Protein AF-A0A644ZN53-F1 (afdb_monomer_lite)

Secondary structure (DSSP, 8-state):
-HHHHTTS-HHHHHHHHHHHHHHHHHHHHHHHHHH---GGGHHHHHHIIIIIIIHHHHHHHHHGGGS-HHHHHHHHHHHHHHHHHHHHHH--S---HHHHHHHHHHHHHHHHHHHHHHHHHHHHTS---

Structure (mmCIF, N/CA/C/O backbone):
data_AF-A0A644ZN53-F1
#
_entry.id   AF-A0A644ZN53-F1
#
loop_
_atom_site.group_PDB
_atom_site.id
_atom_site.type_symbol
_atom_site.label_atom_id
_atom_site.label_alt_id
_atom_site.label_comp_id
_atom_site.label_asym_id
_atom_site.label_entity_id
_atom_site.label_seq_id
_atom_site.pdbx_PDB_ins_code
_atom_site.Cartn_x
_atom_site.Cartn_y
_atom_site.Cartn_z
_atom_site.occupancy
_atom_site.B_iso_or_equiv
_atom_site.auth_seq_id
_atom_site.auth_comp_id
_atom_site.auth_asym_id
_atom_site.auth_atom_id
_atom_site.pdbx_PDB_model_num
ATOM 1 N N . MET A 1 1 ? -9.047 -10.129 8.190 1.00 50.31 1 MET A N 1
ATOM 2 C CA . MET A 1 1 ? -7.610 -10.475 8.249 1.00 50.31 1 MET A CA 1
ATOM 3 C C . MET A 1 1 ? -6.948 -9.928 9.513 1.00 50.31 1 MET A C 1
ATOM 5 O O . MET A 1 1 ? -6.465 -10.727 10.296 1.00 50.31 1 MET A O 1
ATOM 9 N N . ILE A 1 2 ? -7.043 -8.622 9.796 1.00 48.19 2 ILE A N 1
ATOM 10 C CA . ILE A 1 2 ? -6.478 -7.982 11.008 1.00 48.19 2 ILE A CA 1
ATOM 11 C C . ILE A 1 2 ? -6.919 -8.656 12.329 1.00 48.19 2 ILE A C 1
ATOM 13 O O . ILE A 1 2 ? -6.100 -8.850 13.218 1.00 48.19 2 ILE A O 1
ATOM 17 N N . LEU A 1 3 ? -8.180 -9.096 12.440 1.00 50.94 3 LEU A N 1
ATOM 18 C C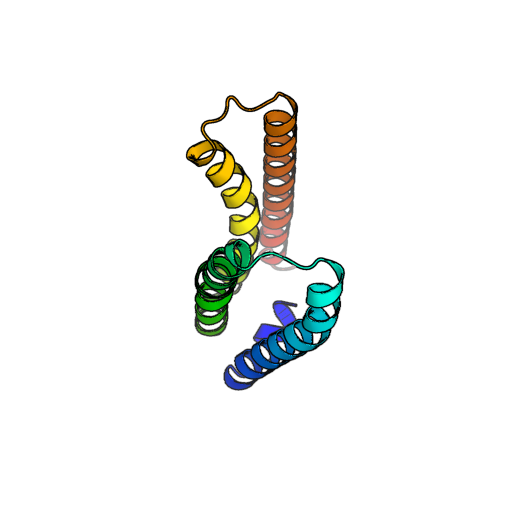A . LEU A 1 3 ? -8.681 -9.806 13.632 1.00 50.94 3 LEU A CA 1
ATOM 19 C C . LEU A 1 3 ? -8.064 -11.206 13.831 1.00 50.94 3 LEU A C 1
ATOM 21 O O . LEU A 1 3 ? -7.907 -11.638 14.965 1.00 50.94 3 LEU A O 1
ATOM 25 N N . LEU A 1 4 ? -7.677 -11.901 12.752 1.00 51.75 4 LEU A N 1
ATOM 26 C CA . LEU A 1 4 ? -6.975 -13.193 12.827 1.00 51.75 4 LEU A CA 1
ATOM 27 C C . LEU A 1 4 ? -5.493 -13.001 13.181 1.00 51.75 4 LEU A C 1
ATOM 29 O O . LEU A 1 4 ? -4.913 -13.835 13.867 1.00 51.75 4 LEU A O 1
ATOM 33 N N . PHE A 1 5 ? -4.898 -11.880 12.761 1.00 51.91 5 PHE A N 1
ATOM 34 C CA . PHE A 1 5 ? -3.517 -11.520 13.085 1.00 51.91 5 PHE A CA 1
ATOM 35 C C . PHE A 1 5 ? -3.312 -11.131 14.550 1.00 51.91 5 PHE A C 1
ATOM 37 O O . PHE A 1 5 ? -2.260 -11.427 15.102 1.00 51.91 5 PHE A O 1
ATOM 44 N N . GLN A 1 6 ? -4.322 -10.560 15.210 1.00 53.91 6 GLN A N 1
ATOM 45 C CA . GLN A 1 6 ? -4.261 -10.270 16.649 1.00 53.91 6 GLN A CA 1
ATOM 46 C C . GLN A 1 6 ? -4.417 -11.519 17.536 1.00 53.91 6 GLN A C 1
ATOM 48 O O . GLN A 1 6 ? -4.037 -11.487 18.702 1.00 53.91 6 GLN A O 1
ATOM 53 N N . GLN A 1 7 ? -4.950 -12.627 17.004 1.00 55.72 7 GLN A N 1
ATOM 54 C CA . GLN A 1 7 ? -5.084 -13.889 17.749 1.00 55.72 7 GLN A CA 1
ATOM 55 C C . GLN A 1 7 ? -3.866 -14.815 17.630 1.00 55.72 7 GLN A C 1
ATOM 57 O O . GLN A 1 7 ? -3.801 -15.835 18.317 1.00 55.72 7 GLN A O 1
ATOM 62 N N . GLN A 1 8 ? -2.886 -14.477 16.791 1.00 56.12 8 GLN A N 1
ATOM 63 C CA . GLN A 1 8 ? -1.669 -15.265 16.640 1.00 56.12 8 GLN A CA 1
ATOM 64 C C . GLN A 1 8 ? -0.502 -14.648 17.411 1.00 56.12 8 GLN A C 1
ATOM 66 O O . GLN A 1 8 ? -0.194 -13.468 17.270 1.00 56.12 8 GLN A O 1
ATOM 71 N N . LYS A 1 9 ? 0.179 -15.466 18.225 1.00 53.03 9 LYS A N 1
ATOM 72 C CA . LYS A 1 9 ? 1.409 -15.075 18.931 1.00 53.03 9 LYS A CA 1
ATOM 73 C C . LYS A 1 9 ? 2.457 -14.612 17.909 1.00 53.03 9 LYS A C 1
ATOM 75 O O . LYS A 1 9 ? 2.668 -15.306 16.918 1.00 53.03 9 LYS A O 1
ATOM 80 N N . GLY A 1 10 ? 3.122 -13.482 18.168 1.00 55.66 10 GLY A N 1
ATOM 81 C CA . GLY A 1 10 ? 3.934 -12.720 17.201 1.00 55.66 10 GLY A CA 1
ATOM 82 C C . GLY A 1 10 ? 4.895 -13.506 16.290 1.00 55.66 10 GLY A C 1
ATOM 83 O O . GLY A 1 10 ? 5.046 -13.126 15.133 1.00 55.66 10 GLY A O 1
ATOM 84 N N . ASN A 1 11 ? 5.475 -14.631 16.734 1.00 55.34 11 ASN A N 1
ATOM 85 C CA . ASN A 1 11 ? 6.308 -15.493 15.874 1.00 55.34 11 ASN A CA 1
ATOM 86 C C . ASN A 1 11 ? 5.539 -16.110 14.689 1.00 55.34 11 ASN A C 1
ATOM 88 O O . ASN A 1 11 ? 6.064 -16.178 13.583 1.00 55.34 11 ASN A O 1
ATOM 92 N N . SER A 1 12 ? 4.280 -16.503 14.894 1.00 63.31 12 SER A N 1
ATOM 93 C CA . SER A 1 12 ? 3.440 -17.142 13.870 1.00 63.31 12 SER A CA 1
ATOM 94 C C . SER A 1 12 ? 3.038 -16.163 12.756 1.00 63.31 12 SER A C 1
ATOM 96 O O . SER A 1 12 ? 2.814 -16.554 11.613 1.00 63.31 12 SER A O 1
ATOM 98 N N . LEU A 1 13 ? 2.997 -14.860 13.059 1.00 65.69 13 LEU A N 1
ATOM 99 C CA . LEU A 1 13 ? 2.607 -13.829 12.097 1.00 65.69 13 LEU A CA 1
ATOM 100 C C . LEU A 1 13 ? 3.686 -13.586 11.028 1.00 65.69 13 LEU A C 1
ATOM 102 O O . LEU A 1 13 ? 3.374 -13.425 9.843 1.00 65.69 13 LEU A O 1
ATOM 106 N N . VAL A 1 14 ? 4.957 -13.602 11.440 1.00 68.62 14 VAL A N 1
ATOM 107 C CA . VAL A 1 14 ? 6.107 -13.499 10.530 1.00 68.62 14 VAL A CA 1
ATOM 108 C C . VAL A 1 14 ? 6.177 -14.736 9.634 1.00 68.62 14 VAL A C 1
ATOM 110 O O . VAL A 1 14 ? 6.320 -14.598 8.421 1.00 68.62 14 VAL A O 1
ATOM 113 N N . GLU A 1 15 ? 6.004 -15.933 10.203 1.00 72.81 15 GLU A N 1
ATOM 114 C CA . GLU A 1 15 ? 6.057 -17.199 9.461 1.00 72.81 15 GLU A CA 1
ATOM 115 C C . GLU A 1 15 ? 4.962 -17.305 8.390 1.00 72.81 15 GLU A C 1
ATOM 117 O O . GLU A 1 15 ? 5.256 -17.659 7.248 1.00 72.81 15 GLU A O 1
ATOM 122 N N . ILE A 1 16 ? 3.716 -16.930 8.707 1.00 74.06 16 ILE A N 1
ATOM 123 C CA . ILE A 1 16 ? 2.610 -16.936 7.733 1.00 74.06 16 ILE A CA 1
ATOM 124 C C . ILE A 1 16 ? 2.854 -15.939 6.602 1.00 74.06 16 ILE A C 1
ATOM 126 O O . ILE A 1 16 ? 2.613 -16.251 5.435 1.00 74.06 16 ILE A O 1
ATOM 130 N N . THR A 1 17 ? 3.342 -14.746 6.935 1.00 74.12 17 THR A N 1
ATOM 131 C CA . THR A 1 17 ? 3.664 -13.722 5.937 1.00 74.12 17 THR A CA 1
ATOM 132 C C . THR A 1 17 ? 4.779 -14.195 5.005 1.00 74.12 17 THR A C 1
ATOM 134 O O . THR A 1 17 ? 4.690 -14.040 3.786 1.00 74.12 17 THR A O 1
ATOM 137 N N . LEU A 1 18 ? 5.821 -14.811 5.568 1.00 79.12 18 LEU A N 1
ATOM 138 C CA . LEU A 1 18 ? 6.955 -15.337 4.816 1.00 79.12 18 LEU A CA 1
ATOM 139 C C . LEU A 1 18 ? 6.517 -16.486 3.897 1.00 79.12 18 LEU A C 1
ATOM 141 O O . LEU A 1 18 ? 6.844 -16.469 2.711 1.00 79.12 18 LEU A O 1
ATOM 145 N N . LEU A 1 19 ? 5.700 -17.419 4.397 1.00 80.75 19 LEU A N 1
ATOM 146 C CA . LEU A 1 19 ? 5.094 -18.482 3.589 1.00 80.75 19 LEU A CA 1
ATOM 147 C C . LEU A 1 19 ? 4.233 -17.924 2.449 1.00 80.75 19 LEU A C 1
ATOM 149 O O . LEU A 1 19 ? 4.347 -18.391 1.317 1.00 80.75 19 LEU A O 1
ATOM 153 N N . GLY A 1 20 ? 3.418 -16.901 2.718 1.00 79.75 20 GLY A N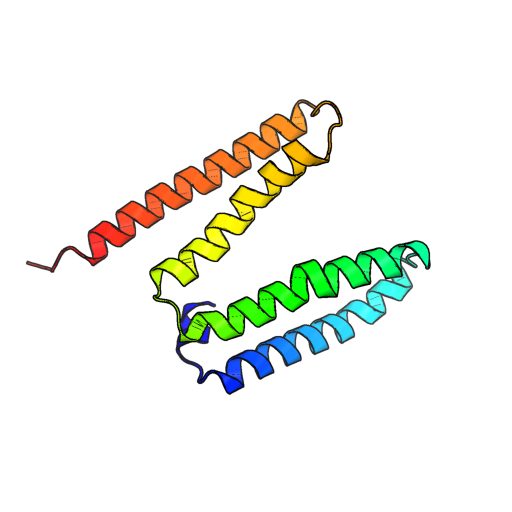 1
ATOM 154 C CA . GLY A 1 20 ? 2.612 -16.229 1.697 1.00 79.75 20 GLY A CA 1
ATOM 155 C C . GLY A 1 20 ? 3.466 -15.622 0.580 1.00 79.75 20 GLY A C 1
ATOM 156 O O . GLY A 1 20 ? 3.168 -15.819 -0.601 1.00 79.75 20 GLY A O 1
ATOM 157 N N . ASN A 1 21 ? 4.568 -14.955 0.933 1.00 82.75 21 ASN A N 1
ATOM 158 C CA . ASN A 1 21 ? 5.511 -14.402 -0.042 1.00 82.75 21 ASN A CA 1
ATOM 159 C C . ASN A 1 21 ? 6.236 -15.493 -0.844 1.00 82.75 21 ASN A C 1
ATOM 161 O O . ASN A 1 21 ? 6.399 -15.346 -2.053 1.00 82.75 21 ASN A O 1
ATOM 165 N N . VAL A 1 22 ? 6.612 -16.612 -0.215 1.00 84.69 22 VAL A N 1
ATOM 166 C CA . VAL A 1 22 ? 7.224 -17.758 -0.911 1.00 84.69 22 VAL A CA 1
ATOM 167 C C . VAL A 1 22 ? 6.250 -18.381 -1.911 1.00 84.69 22 VAL A C 1
ATOM 169 O O . VAL A 1 22 ? 6.619 -18.609 -3.061 1.00 84.69 22 VAL A O 1
ATOM 172 N N . ILE A 1 23 ? 4.994 -18.604 -1.516 1.00 85.75 23 ILE A N 1
ATOM 173 C CA . ILE A 1 23 ? 3.956 -19.118 -2.421 1.00 85.75 23 ILE A CA 1
ATOM 174 C C . ILE A 1 23 ? 3.737 -18.139 -3.579 1.00 85.75 23 ILE A C 1
ATOM 176 O O . ILE A 1 23 ? 3.686 -18.557 -4.734 1.00 85.75 23 ILE A O 1
ATOM 180 N N . THR A 1 24 ? 3.672 -16.838 -3.287 1.00 85.06 24 THR A N 1
ATOM 181 C CA . THR A 1 24 ? 3.515 -15.792 -4.306 1.00 85.06 24 THR A CA 1
ATOM 182 C C . THR A 1 24 ? 4.682 -15.795 -5.294 1.00 85.06 24 THR A C 1
ATOM 184 O O . THR A 1 24 ? 4.457 -15.703 -6.498 1.00 85.06 24 THR A O 1
ATOM 187 N N . ALA A 1 25 ? 5.918 -15.977 -4.818 1.00 84.19 25 ALA A N 1
ATOM 188 C CA . ALA A 1 25 ? 7.089 -16.112 -5.679 1.00 84.19 25 ALA A CA 1
ATOM 189 C C . ALA A 1 25 ? 6.998 -17.361 -6.571 1.00 84.19 25 ALA A C 1
ATOM 191 O O . ALA A 1 25 ? 7.168 -17.253 -7.783 1.00 84.19 25 ALA A O 1
ATOM 192 N N . ILE A 1 26 ? 6.660 -18.525 -6.005 1.00 88.06 26 ILE A N 1
ATOM 193 C CA . ILE A 1 26 ? 6.520 -19.783 -6.760 1.00 88.06 26 ILE A CA 1
ATOM 194 C C . ILE A 1 26 ? 5.450 -19.656 -7.849 1.00 88.06 26 ILE A C 1
ATOM 196 O O . ILE A 1 26 ? 5.680 -20.054 -8.989 1.00 88.06 26 ILE A O 1
ATOM 200 N N . VAL A 1 27 ? 4.297 -19.077 -7.511 1.00 87.94 27 VAL A N 1
ATOM 201 C CA . VAL A 1 27 ? 3.192 -18.872 -8.454 1.00 87.94 27 VAL A CA 1
ATOM 202 C C . VAL A 1 27 ? 3.526 -17.790 -9.484 1.00 87.94 27 VAL A C 1
ATOM 204 O O . VAL A 1 27 ? 3.077 -17.893 -10.619 1.00 87.94 27 VAL A O 1
ATOM 207 N N . GLY A 1 28 ? 4.326 -16.780 -9.132 1.00 82.00 28 GLY A N 1
ATOM 208 C CA . GLY A 1 28 ? 4.717 -15.684 -10.024 1.00 82.00 28 GLY A CA 1
ATOM 209 C C . GLY A 1 28 ? 5.805 -16.044 -11.045 1.00 82.00 28 GLY A C 1
ATOM 210 O O . GLY A 1 28 ? 5.770 -15.543 -12.168 1.00 82.00 28 GLY A O 1
ATOM 211 N N . ILE A 1 29 ? 6.735 -16.944 -10.701 1.00 83.31 29 ILE A N 1
ATOM 212 C CA . ILE A 1 29 ? 7.815 -17.415 -11.592 1.00 83.31 29 ILE A CA 1
ATOM 213 C C . ILE A 1 29 ? 7.318 -17.858 -12.983 1.00 83.31 29 ILE A C 1
ATOM 215 O O . ILE A 1 29 ? 7.890 -17.396 -13.970 1.00 83.31 29 ILE A O 1
ATOM 219 N N . PRO A 1 30 ? 6.272 -18.694 -13.140 1.00 83.38 30 PRO A N 1
ATOM 220 C CA . PRO A 1 30 ? 5.800 -19.084 -14.470 1.00 83.38 30 PRO A CA 1
ATOM 221 C C . PRO A 1 30 ? 5.297 -17.897 -15.310 1.00 83.38 30 PRO A C 1
ATOM 223 O O . PRO A 1 30 ? 5.470 -17.904 -16.526 1.00 83.38 30 PRO A O 1
ATOM 226 N N . PHE A 1 31 ? 4.749 -16.846 -14.691 1.00 81.62 31 PHE A N 1
ATOM 227 C CA . PHE A 1 31 ? 4.298 -15.645 -15.407 1.00 81.62 31 PHE A CA 1
ATOM 228 C C . PHE A 1 31 ? 5.456 -14.763 -15.886 1.00 81.62 31 PHE A C 1
ATOM 230 O O . PHE A 1 31 ? 5.312 -14.062 -16.889 1.00 81.62 31 PHE A O 1
ATOM 237 N N . TYR A 1 32 ? 6.621 -14.834 -15.234 1.00 75.62 32 TYR A N 1
ATOM 238 C CA . TYR A 1 32 ? 7.826 -14.138 -15.689 1.00 75.62 32 TYR A CA 1
ATOM 239 C C . TYR A 1 32 ? 8.247 -14.596 -17.094 1.00 75.62 32 TYR A C 1
ATOM 241 O O . TYR A 1 32 ? 8.584 -13.775 -17.944 1.00 75.62 32 TYR A O 1
ATOM 249 N N . PHE A 1 33 ? 8.156 -15.901 -17.369 1.00 74.25 33 PHE A N 1
ATOM 250 C CA . PHE A 1 33 ? 8.509 -16.467 -18.674 1.00 74.25 33 PHE A CA 1
ATOM 251 C C . PHE A 1 33 ? 7.492 -16.150 -19.778 1.00 74.25 33 PHE A C 1
ATOM 253 O O . PHE A 1 33 ? 7.846 -16.186 -20.952 1.00 74.25 33 PHE A O 1
ATOM 260 N N . ILE A 1 34 ? 6.249 -15.816 -19.418 1.00 77.44 34 ILE A N 1
ATOM 261 C CA . ILE A 1 34 ? 5.195 -15.449 -20.376 1.00 77.44 34 ILE A CA 1
ATOM 262 C C . ILE A 1 34 ? 5.369 -13.999 -20.843 1.00 77.44 34 ILE A C 1
ATOM 264 O O . ILE A 1 34 ? 5.247 -13.714 -22.031 1.00 77.44 34 ILE A O 1
ATOM 268 N N . SER A 1 35 ? 5.669 -13.084 -19.919 1.00 70.56 35 SER A N 1
ATOM 269 C CA . SER A 1 35 ? 5.753 -11.648 -20.218 1.00 70.56 35 SER A CA 1
ATOM 270 C C . SER A 1 35 ? 7.154 -11.175 -20.629 1.00 70.56 35 SER A C 1
ATOM 272 O O . SER A 1 35 ? 7.291 -10.034 -21.059 1.00 70.56 35 SER A O 1
ATOM 274 N N . SER A 1 36 ? 8.185 -12.022 -20.477 1.00 67.44 36 SER A N 1
ATOM 275 C CA . SER A 1 36 ? 9.611 -11.737 -20.727 1.00 67.44 36 SER A CA 1
ATOM 276 C C . SER A 1 36 ? 10.038 -10.291 -20.402 1.00 67.44 36 SER A C 1
ATOM 278 O O . SER A 1 36 ? 10.490 -9.563 -21.296 1.00 67.44 36 SER A O 1
ATOM 280 N N . PRO A 1 37 ? 9.915 -9.842 -19.138 1.00 68.06 37 PRO A N 1
ATOM 281 C CA . PRO A 1 37 ? 10.389 -8.522 -18.744 1.00 68.06 37 PRO A CA 1
ATOM 282 C C . PRO A 1 37 ? 11.898 -8.412 -19.008 1.00 68.06 37 PRO A C 1
ATOM 284 O O . PRO A 1 37 ? 12.667 -9.292 -18.623 1.00 68.06 37 PRO A O 1
ATOM 287 N N . GLY A 1 38 ? 12.344 -7.348 -19.679 1.00 75.88 38 GLY A N 1
ATOM 288 C CA . GLY A 1 38 ? 13.775 -7.115 -19.905 1.00 75.88 38 GLY A CA 1
ATOM 289 C C . GLY A 1 38 ? 14.543 -6.936 -18.587 1.00 75.88 38 GLY A C 1
ATOM 290 O O . GLY A 1 38 ? 13.952 -6.572 -17.568 1.00 75.88 38 GLY A O 1
ATOM 291 N N . MET A 1 39 ? 15.869 -7.131 -18.601 1.00 76.56 39 MET A N 1
ATOM 292 C CA . MET A 1 39 ? 16.734 -6.953 -17.412 1.00 76.56 39 MET A CA 1
ATOM 293 C C . MET A 1 39 ? 16.603 -5.563 -16.760 1.00 76.56 39 MET A C 1
ATOM 295 O O . MET A 1 39 ? 16.773 -5.438 -15.551 1.00 76.56 39 MET A O 1
ATOM 299 N N . GLU A 1 40 ? 16.204 -4.552 -17.533 1.00 81.06 40 GLU A N 1
ATOM 300 C CA . GLU A 1 40 ? 15.840 -3.197 -17.085 1.00 81.06 40 GLU A CA 1
ATOM 301 C C . GLU A 1 40 ? 14.766 -3.182 -15.979 1.00 81.06 40 GLU A C 1
ATOM 303 O O . GLU A 1 40 ? 14.757 -2.307 -15.119 1.00 81.06 40 GLU A O 1
ATOM 308 N N . SER A 1 41 ? 13.856 -4.161 -15.973 1.00 80.19 41 SER A N 1
ATOM 309 C CA . SER A 1 41 ? 12.729 -4.232 -15.032 1.00 80.19 41 SER A CA 1
ATOM 310 C C . SER A 1 41 ? 13.082 -4.883 -13.691 1.00 80.19 41 SER A C 1
ATOM 312 O O . SER A 1 41 ? 12.376 -4.682 -12.702 1.00 80.19 41 SER A O 1
ATOM 314 N N . VAL A 1 42 ? 14.199 -5.615 -13.628 1.00 81.81 42 VAL A N 1
ATOM 315 C CA . VAL A 1 42 ? 14.627 -6.361 -12.436 1.00 81.81 42 VAL A CA 1
ATOM 316 C C . VAL A 1 42 ? 14.977 -5.409 -11.294 1.00 81.81 42 VAL A C 1
ATOM 318 O O . VAL A 1 42 ? 14.595 -5.649 -10.150 1.00 81.81 42 VAL A O 1
ATOM 321 N N . LEU A 1 43 ? 15.663 -4.304 -11.599 1.00 83.19 43 LEU A N 1
ATOM 322 C CA . LEU A 1 43 ? 16.072 -3.326 -10.594 1.00 83.19 43 LEU A CA 1
ATOM 323 C C . LEU A 1 43 ? 14.867 -2.571 -9.984 1.00 83.19 43 LEU A C 1
ATOM 325 O O . LEU A 1 43 ? 14.756 -2.563 -8.756 1.00 83.19 43 LEU A O 1
ATOM 329 N N . PRO A 1 44 ? 13.917 -2.018 -10.770 1.00 84.12 44 PRO A N 1
ATOM 330 C CA . PRO A 1 44 ? 12.665 -1.474 -10.241 1.00 84.12 44 PRO A CA 1
ATOM 331 C C . PRO A 1 44 ? 11.850 -2.491 -9.438 1.00 84.12 44 PRO A C 1
ATOM 333 O O . PRO A 1 44 ? 11.378 -2.162 -8.353 1.00 84.12 44 PRO A O 1
ATOM 336 N N . LEU A 1 45 ? 11.716 -3.732 -9.924 1.00 83.19 45 LEU A N 1
ATOM 337 C CA . LEU A 1 45 ? 10.996 -4.798 -9.215 1.00 83.19 45 LEU A CA 1
ATOM 338 C C . LEU A 1 45 ? 11.621 -5.097 -7.852 1.00 83.19 45 LEU A C 1
ATOM 340 O O . LEU A 1 45 ? 10.901 -5.253 -6.868 1.00 83.19 45 LEU A O 1
ATOM 344 N N . PHE A 1 46 ? 12.951 -5.137 -7.777 1.00 83.94 46 PHE A N 1
ATOM 345 C CA . PHE A 1 46 ? 13.657 -5.361 -6.522 1.00 83.94 46 PHE A CA 1
ATOM 346 C C . PHE A 1 46 ? 13.470 -4.193 -5.547 1.00 83.94 46 PHE A C 1
ATOM 348 O O . PHE A 1 46 ? 13.181 -4.410 -4.372 1.00 83.94 46 PHE A O 1
ATOM 355 N N . ILE A 1 47 ? 13.576 -2.953 -6.032 1.00 85.25 47 ILE A N 1
ATOM 356 C CA . ILE A 1 47 ? 13.380 -1.755 -5.206 1.00 85.25 47 ILE A CA 1
ATOM 357 C C . ILE A 1 47 ? 11.943 -1.700 -4.669 1.00 85.25 47 ILE A C 1
ATOM 359 O O . ILE A 1 47 ? 11.755 -1.532 -3.465 1.00 85.25 47 ILE A O 1
ATOM 363 N N . LEU A 1 48 ? 10.934 -1.904 -5.519 1.00 82.50 48 LEU A N 1
ATOM 364 C CA . LEU A 1 48 ? 9.528 -1.925 -5.102 1.00 82.50 48 LEU A CA 1
ATOM 365 C C . LEU A 1 48 ? 9.259 -3.102 -4.146 1.00 82.50 48 LEU A C 1
ATOM 367 O O . LEU A 1 48 ? 8.658 -2.930 -3.088 1.00 82.50 48 LEU A O 1
ATOM 371 N N . GLY A 1 49 ? 9.779 -4.291 -4.448 1.00 82.44 49 GLY A N 1
ATOM 372 C CA . GLY A 1 49 ? 9.608 -5.473 -3.605 1.00 82.44 49 GLY A CA 1
ATOM 373 C C . GLY A 1 49 ? 10.223 -5.322 -2.212 1.00 82.44 49 GLY A C 1
ATOM 374 O O . GLY A 1 49 ? 9.582 -5.655 -1.220 1.00 82.44 49 GLY A O 1
ATOM 375 N N . VAL A 1 50 ? 11.444 -4.794 -2.107 1.00 82.38 50 VAL A N 1
ATOM 376 C CA . VAL A 1 50 ? 12.157 -4.696 -0.824 1.00 82.38 50 VAL A CA 1
ATOM 377 C C . VAL A 1 50 ? 11.777 -3.431 -0.061 1.00 82.38 50 VAL A C 1
ATOM 379 O O . VAL A 1 50 ? 11.376 -3.517 1.099 1.00 82.38 50 VAL A O 1
ATOM 382 N N . PHE A 1 51 ? 11.885 -2.260 -0.691 1.00 80.31 51 PHE A N 1
ATOM 383 C CA . PHE A 1 51 ? 11.699 -0.983 -0.000 1.00 80.31 51 PHE A CA 1
ATOM 384 C C . PHE A 1 51 ? 10.233 -0.586 0.139 1.00 80.31 51 PHE A C 1
ATOM 386 O O . PHE A 1 51 ? 9.866 -0.034 1.173 1.00 80.31 51 PHE A O 1
ATOM 393 N N . GLN A 1 52 ? 9.398 -0.853 -0.868 1.00 78.38 52 GLN A N 1
ATOM 394 C CA . GLN A 1 52 ? 7.989 -0.455 -0.825 1.00 78.38 52 GLN A CA 1
ATOM 395 C C . GLN A 1 52 ? 7.105 -1.517 -0.164 1.00 78.38 52 GLN A C 1
ATOM 397 O O . GLN A 1 52 ? 6.160 -1.159 0.531 1.00 78.38 52 GLN A O 1
ATOM 402 N N . LEU A 1 53 ? 7.399 -2.806 -0.357 1.00 76.69 53 LEU A N 1
ATOM 403 C CA . LEU A 1 53 ? 6.591 -3.891 0.207 1.00 76.69 53 LEU A CA 1
ATOM 404 C C . LEU A 1 53 ? 7.260 -4.553 1.415 1.00 76.69 53 LEU A C 1
ATOM 406 O O . LEU A 1 53 ? 6.658 -4.602 2.481 1.00 76.69 53 LEU A O 1
ATOM 410 N N . GLY A 1 54 ? 8.505 -5.015 1.301 1.00 79.12 54 GLY A N 1
ATOM 411 C CA . GLY A 1 54 ? 9.176 -5.802 2.341 1.00 79.12 54 GLY A CA 1
ATOM 412 C C . GLY A 1 54 ? 9.370 -5.062 3.669 1.00 79.12 54 GLY A C 1
ATOM 413 O O . GLY A 1 54 ? 8.928 -5.543 4.715 1.00 79.12 54 GLY A O 1
ATOM 414 N N . ILE A 1 55 ? 10.008 -3.887 3.640 1.00 78.31 55 ILE A N 1
ATOM 415 C CA . ILE A 1 55 ? 10.297 -3.099 4.850 1.00 78.31 55 ILE A CA 1
ATOM 416 C C . ILE A 1 55 ? 9.004 -2.668 5.565 1.00 78.31 55 ILE A C 1
ATOM 418 O O . ILE A 1 55 ? 8.895 -2.931 6.767 1.00 78.31 55 ILE A O 1
ATOM 422 N N . PRO A 1 56 ? 7.999 -2.069 4.888 1.00 75.62 56 PRO A N 1
ATOM 423 C CA . PRO A 1 56 ? 6.764 -1.666 5.555 1.00 75.62 56 PRO A CA 1
ATOM 424 C C . PRO A 1 56 ? 6.004 -2.848 6.150 1.00 75.62 56 PRO A C 1
ATOM 426 O O . PRO A 1 56 ? 5.452 -2.717 7.239 1.00 75.62 56 PRO A O 1
ATOM 429 N N . TYR A 1 57 ? 6.025 -4.015 5.499 1.00 73.00 57 TYR A N 1
ATOM 430 C CA . TYR A 1 57 ? 5.355 -5.206 6.018 1.00 73.00 57 TYR A CA 1
ATOM 431 C C . TYR A 1 57 ? 6.042 -5.763 7.269 1.00 73.00 57 TYR A C 1
ATOM 433 O O . TYR A 1 57 ? 5.364 -6.132 8.226 1.00 73.00 57 TYR A O 1
ATOM 441 N N . LEU A 1 58 ? 7.380 -5.784 7.302 1.00 72.88 58 LEU A N 1
ATOM 442 C CA . LEU A 1 58 ? 8.133 -6.177 8.498 1.00 72.88 58 LEU A CA 1
ATOM 443 C C . LEU A 1 58 ? 7.864 -5.220 9.662 1.00 72.88 58 LEU A C 1
ATOM 445 O O . LEU A 1 58 ? 7.574 -5.669 10.770 1.00 72.88 58 LEU A O 1
ATOM 449 N N . LEU A 1 59 ? 7.897 -3.910 9.403 1.00 73.25 59 LEU A N 1
ATOM 450 C CA . LEU A 1 59 ? 7.553 -2.899 10.402 1.00 73.25 59 LEU A CA 1
ATOM 451 C C . LEU A 1 59 ? 6.105 -3.055 10.882 1.00 73.25 59 LEU A C 1
ATOM 453 O O . LEU A 1 59 ? 5.855 -2.966 12.080 1.00 73.25 59 LEU A O 1
ATOM 457 N N . TYR A 1 60 ? 5.166 -3.351 9.980 1.00 71.19 60 TYR A N 1
ATOM 458 C CA . TYR A 1 60 ? 3.760 -3.577 10.311 1.00 71.19 60 TYR A CA 1
ATOM 459 C C . TYR A 1 60 ? 3.573 -4.805 11.209 1.00 71.19 60 TYR A C 1
ATOM 461 O O . TYR A 1 60 ? 2.909 -4.715 12.240 1.00 71.19 60 TYR A O 1
ATOM 469 N N . VAL A 1 61 ? 4.207 -5.933 10.881 1.00 68.38 61 VAL A N 1
ATOM 470 C CA . VAL A 1 61 ? 4.146 -7.164 11.687 1.00 68.38 61 VAL A CA 1
ATOM 471 C C . VAL A 1 61 ? 4.773 -6.973 13.072 1.00 68.38 61 VAL A C 1
ATOM 473 O O . VAL A 1 61 ? 4.243 -7.491 14.052 1.00 68.38 61 VAL A O 1
ATOM 476 N N . LEU A 1 62 ? 5.862 -6.205 13.176 1.00 69.56 62 LEU A N 1
ATOM 477 C CA . LEU A 1 62 ? 6.493 -5.870 14.459 1.00 69.56 62 LEU A CA 1
ATOM 478 C C . LEU A 1 62 ? 5.675 -4.859 15.279 1.00 69.56 62 LEU A C 1
ATOM 480 O O . LEU A 1 62 ? 5.688 -4.904 16.512 1.00 69.56 62 LEU A O 1
ATOM 484 N N . ALA A 1 63 ? 4.964 -3.954 14.605 1.00 67.88 63 ALA A N 1
ATOM 485 C CA . ALA A 1 63 ? 4.147 -2.934 15.242 1.00 67.88 63 ALA A CA 1
ATOM 486 C C . ALA A 1 63 ? 2.820 -3.503 15.756 1.00 67.88 63 ALA A C 1
ATOM 488 O O . ALA A 1 63 ? 2.480 -3.222 16.898 1.00 67.88 63 ALA A O 1
ATOM 489 N N . ILE A 1 64 ? 2.105 -4.333 14.979 1.00 65.44 64 ILE A N 1
ATOM 490 C CA . ILE A 1 64 ? 0.766 -4.866 15.320 1.00 65.44 64 ILE A CA 1
ATOM 491 C C . ILE A 1 64 ? 0.627 -5.344 16.782 1.00 65.44 64 ILE A C 1
ATOM 493 O O . ILE A 1 64 ? -0.376 -4.992 17.399 1.00 65.44 64 ILE A O 1
ATOM 497 N N . PRO A 1 65 ? 1.574 -6.105 17.372 1.00 64.00 65 PRO A N 1
ATOM 498 C CA . PRO A 1 65 ? 1.465 -6.563 18.760 1.00 64.00 65 PRO A CA 1
ATOM 499 C C . PRO A 1 65 ? 1.565 -5.445 19.810 1.00 64.00 65 PRO A C 1
ATOM 501 O O . PRO A 1 65 ? 1.162 -5.646 20.952 1.00 64.00 65 PRO A O 1
ATOM 504 N N . ASN A 1 66 ? 2.132 -4.296 19.439 1.00 62.47 66 ASN A N 1
ATOM 505 C CA . ASN A 1 66 ? 2.442 -3.168 20.318 1.00 62.47 66 ASN A CA 1
ATOM 506 C C . ASN A 1 66 ? 1.528 -1.949 20.092 1.00 62.47 66 ASN A C 1
ATOM 508 O O . ASN A 1 66 ? 1.607 -1.004 20.875 1.00 62.47 66 ASN A O 1
ATOM 512 N N . VAL A 1 67 ? 0.680 -1.944 19.053 1.00 62.38 67 VAL A N 1
ATOM 513 C CA . VAL A 1 67 ? -0.243 -0.828 18.772 1.00 62.38 67 VAL A CA 1
ATOM 514 C C . VAL A 1 67 ? -1.687 -1.192 19.100 1.00 62.38 67 VAL A C 1
ATOM 516 O O . VAL A 1 67 ? -2.150 -2.304 18.849 1.00 62.38 67 VAL A O 1
ATOM 519 N N . THR A 1 68 ? -2.422 -0.233 19.659 1.00 58.38 68 THR A N 1
ATOM 520 C CA . THR A 1 68 ? -3.853 -0.367 19.950 1.00 58.38 68 THR A CA 1
ATOM 521 C C . THR A 1 68 ? -4.655 -0.563 18.659 1.00 58.38 68 THR A C 1
ATOM 523 O O . THR A 1 68 ? -4.278 -0.104 17.580 1.00 58.38 68 THR A O 1
ATOM 526 N N . ALA A 1 69 ? -5.803 -1.245 18.754 1.00 57.19 69 ALA A N 1
ATOM 527 C CA . ALA A 1 69 ? -6.628 -1.628 17.601 1.00 57.19 69 ALA A CA 1
ATOM 528 C C . ALA A 1 69 ? -7.021 -0.456 16.673 1.00 57.19 69 ALA A C 1
ATOM 530 O O . ALA A 1 69 ? -7.305 -0.676 15.496 1.00 57.19 69 ALA A O 1
ATOM 531 N N . ILE A 1 70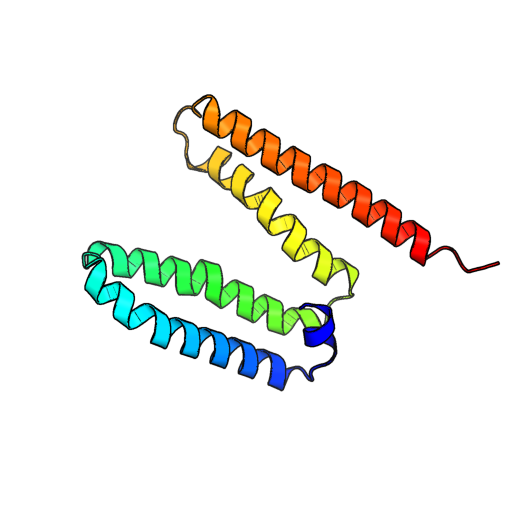 ? -7.022 0.777 17.188 1.00 55.34 70 ILE A N 1
ATOM 532 C CA . ILE A 1 70 ? -7.327 2.005 16.446 1.00 55.34 70 ILE A CA 1
ATOM 533 C C . ILE A 1 70 ? -6.216 2.337 15.439 1.00 55.34 70 ILE A C 1
ATOM 535 O O . ILE A 1 70 ? -6.512 2.547 14.261 1.00 55.34 70 ILE A O 1
ATOM 539 N N . ASP A 1 71 ? -4.949 2.293 15.850 1.00 58.94 71 ASP A N 1
ATOM 540 C CA . ASP A 1 71 ? -3.812 2.602 14.974 1.00 58.94 71 ASP A CA 1
ATOM 541 C C . ASP A 1 71 ? -3.627 1.528 13.8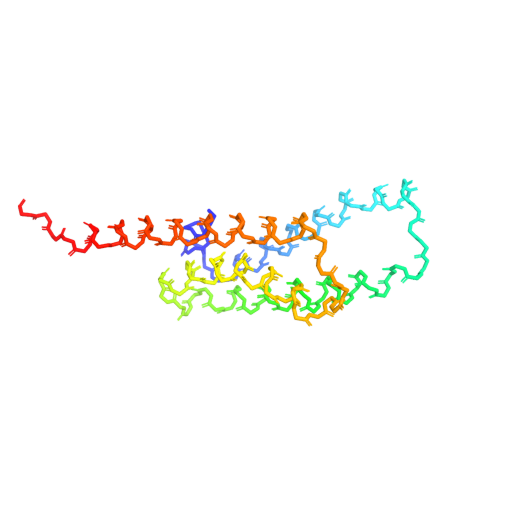92 1.00 58.94 71 ASP A C 1
ATOM 543 O O . ASP A 1 71 ? -3.374 1.836 12.724 1.00 58.94 71 ASP A O 1
ATOM 547 N N . ALA A 1 72 ? -3.877 0.261 14.241 1.00 60.31 72 ALA A N 1
ATOM 548 C CA . ALA A 1 72 ? -3.845 -0.857 13.296 1.00 60.31 72 ALA A CA 1
ATOM 549 C C . ALA A 1 72 ? -4.899 -0.741 12.174 1.00 60.31 72 ALA A C 1
ATOM 551 O O . ALA A 1 72 ? -4.701 -1.285 11.084 1.00 60.31 72 ALA A O 1
ATOM 552 N N . VAL A 1 73 ? -6.014 -0.045 12.426 1.00 61.50 73 VAL A N 1
ATOM 553 C CA . VAL A 1 73 ? -7.068 0.231 11.435 1.00 61.50 73 VAL A CA 1
ATOM 554 C C . VAL A 1 73 ? -6.786 1.519 10.656 1.00 61.50 73 VAL A C 1
ATOM 556 O O . VAL A 1 73 ? -7.171 1.613 9.488 1.00 61.50 73 VAL A O 1
ATOM 559 N N . LEU A 1 74 ? -6.096 2.487 11.265 1.00 63.75 74 LEU A N 1
ATOM 560 C CA . LEU A 1 74 ? -5.753 3.766 10.642 1.00 63.75 74 LEU A CA 1
ATOM 561 C C . LEU A 1 74 ? -4.713 3.617 9.523 1.00 63.75 74 LEU A C 1
ATOM 563 O O . LEU A 1 74 ? -4.868 4.227 8.466 1.00 63.75 74 LEU A O 1
ATOM 567 N N . ILE A 1 75 ? -3.696 2.773 9.720 1.00 68.88 75 ILE A N 1
ATOM 568 C CA . ILE A 1 75 ? -2.626 2.530 8.734 1.00 68.88 75 ILE A CA 1
ATOM 569 C C . ILE A 1 75 ? -3.178 2.096 7.354 1.00 68.88 75 ILE A C 1
ATOM 571 O O . ILE A 1 75 ? -2.890 2.774 6.366 1.00 68.88 75 ILE A O 1
ATOM 575 N N . PRO A 1 76 ? -4.030 1.056 7.241 1.00 67.06 76 PRO A N 1
ATOM 576 C CA . PRO A 1 76 ? -4.602 0.657 5.951 1.00 67.06 76 PRO A CA 1
ATOM 577 C C . PRO A 1 76 ? -5.615 1.657 5.369 1.00 67.06 76 PRO A C 1
ATOM 579 O O . PRO A 1 76 ? -5.996 1.538 4.208 1.00 67.06 76 PRO A O 1
ATOM 582 N N . VAL A 1 77 ? -6.090 2.635 6.149 1.00 67.31 77 VAL A N 1
ATOM 583 C CA . VAL A 1 77 ? -6.920 3.741 5.632 1.00 67.31 77 VAL A CA 1
ATOM 584 C C . VAL A 1 77 ? -6.039 4.854 5.058 1.00 67.31 77 VAL A C 1
ATOM 586 O O . VAL A 1 77 ? -6.412 5.471 4.061 1.00 67.31 77 VAL A O 1
ATOM 589 N N . LEU A 1 78 ? -4.870 5.089 5.655 1.00 70.69 78 LEU A N 1
ATOM 590 C CA . LEU A 1 78 ? -3.880 6.064 5.194 1.00 70.69 78 LEU A CA 1
ATOM 591 C C . LEU A 1 78 ? -3.264 5.680 3.845 1.00 70.69 78 LEU A C 1
ATOM 593 O O . LEU A 1 78 ? -3.063 6.553 3.005 1.00 70.69 78 LEU A O 1
ATOM 597 N N . GLU A 1 79 ? -3.010 4.394 3.610 1.00 70.44 79 GLU A N 1
ATOM 598 C CA . GLU A 1 79 ? -2.408 3.889 2.368 1.00 70.44 79 GLU A CA 1
ATOM 599 C C . GLU A 1 79 ? -3.150 4.343 1.082 1.00 70.44 79 GLU A C 1
ATOM 601 O O . GLU A 1 79 ? -2.529 4.983 0.225 1.00 70.44 79 GLU A O 1
ATOM 606 N N . PRO A 1 80 ? -4.477 4.143 0.932 1.00 68.00 80 PRO A N 1
ATOM 607 C CA . PRO A 1 80 ? -5.216 4.618 -0.239 1.00 68.00 80 PRO A CA 1
ATOM 608 C C . PRO A 1 80 ? -5.399 6.143 -0.303 1.00 68.00 80 PRO A C 1
ATOM 610 O O . PRO A 1 80 ? -5.681 6.653 -1.383 1.00 68.00 80 PRO A O 1
ATOM 613 N N . LEU A 1 81 ? -5.245 6.882 0.804 1.00 70.38 81 LEU A N 1
ATOM 614 C CA . LEU A 1 81 ? -5.245 8.358 0.794 1.00 70.38 81 LEU A CA 1
ATOM 615 C C . LEU A 1 81 ? -3.927 8.913 0.256 1.00 70.38 81 LEU A C 1
ATOM 617 O O . LEU A 1 81 ? -3.913 9.874 -0.513 1.00 70.38 81 LEU A O 1
ATOM 621 N N . LEU A 1 82 ? -2.824 8.301 0.680 1.00 72.19 82 LEU A N 1
ATOM 622 C CA . LEU A 1 82 ? -1.476 8.713 0.326 1.00 72.19 82 LEU A CA 1
ATOM 623 C C . LEU A 1 82 ? -1.187 8.435 -1.153 1.00 72.19 82 LEU A C 1
ATOM 625 O O . LEU A 1 82 ? -0.637 9.306 -1.820 1.00 72.19 82 LEU A O 1
ATOM 629 N N . ASN A 1 83 ? -1.599 7.285 -1.701 1.00 74.88 83 ASN A N 1
ATOM 630 C CA . ASN A 1 83 ? -1.293 6.901 -3.088 1.00 74.88 83 ASN A CA 1
ATOM 631 C C . ASN A 1 83 ? -1.673 7.967 -4.151 1.00 74.88 83 ASN A C 1
ATOM 633 O O . ASN A 1 83 ? -0.789 8.375 -4.907 1.00 74.88 83 ASN A O 1
ATOM 637 N N . PRO A 1 84 ? -2.915 8.495 -4.213 1.00 69.75 84 PRO A N 1
ATOM 638 C CA . PRO A 1 84 ? -3.271 9.580 -5.137 1.00 69.75 84 PRO A CA 1
ATOM 639 C C . PRO A 1 84 ? -2.500 10.881 -4.890 1.00 69.75 84 PRO A C 1
ATOM 641 O O . PRO A 1 84 ? -2.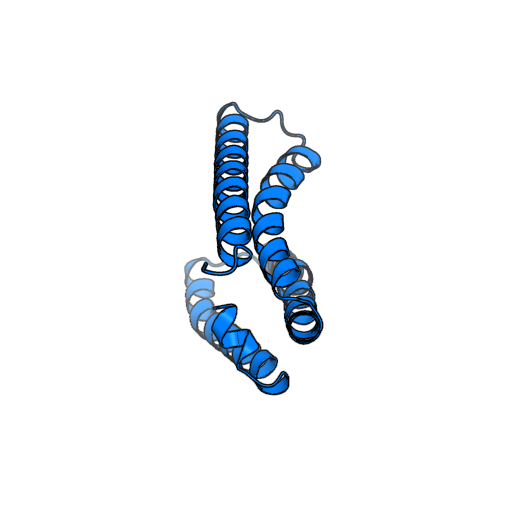198 11.613 -5.832 1.00 69.75 84 PRO A O 1
ATOM 644 N N . LEU A 1 85 ? -2.177 11.170 -3.627 1.00 73.62 85 LEU A N 1
ATOM 645 C CA . LEU A 1 85 ? -1.480 12.388 -3.224 1.00 73.62 85 LEU A CA 1
ATOM 646 C C . LEU A 1 85 ? -0.008 12.358 -3.671 1.00 73.62 85 LEU A C 1
ATOM 648 O O . LEU A 1 85 ? 0.485 13.346 -4.212 1.00 73.62 85 LEU A O 1
ATOM 652 N N . TRP A 1 86 ? 0.667 11.208 -3.547 1.00 72.81 86 TRP A N 1
ATOM 653 C CA . TRP A 1 86 ? 2.017 11.002 -4.082 1.00 72.81 86 TRP A CA 1
ATOM 654 C C . TRP A 1 86 ? 2.045 11.134 -5.607 1.00 72.81 86 TRP A C 1
ATOM 656 O O . TRP A 1 86 ? 2.898 11.839 -6.142 1.00 72.81 86 TRP A O 1
ATOM 666 N N . VAL A 1 87 ? 1.088 10.526 -6.316 1.00 71.19 87 VAL A N 1
ATOM 667 C CA . VAL A 1 87 ? 1.007 10.643 -7.782 1.00 71.19 87 VAL A CA 1
ATOM 668 C C . VAL A 1 87 ? 0.811 12.102 -8.203 1.00 71.19 87 VAL A C 1
ATOM 670 O O . VAL A 1 87 ? 1.510 12.569 -9.098 1.00 71.19 87 VAL A O 1
ATOM 673 N N . PHE A 1 88 ? -0.062 12.852 -7.522 1.00 67.88 88 PHE A N 1
ATOM 674 C CA . PHE A 1 88 ? -0.285 14.272 -7.809 1.00 67.88 88 PHE A CA 1
ATOM 675 C C . PHE A 1 88 ? 0.981 15.132 -7.632 1.00 67.88 88 PHE A C 1
ATOM 677 O O . PHE A 1 88 ? 1.238 16.019 -8.443 1.00 67.88 88 PHE A O 1
ATOM 684 N N . ILE A 1 89 ? 1.789 14.867 -6.600 1.00 69.25 89 ILE A N 1
ATOM 685 C CA . ILE A 1 89 ? 2.996 15.657 -6.296 1.00 69.25 89 ILE A CA 1
ATOM 686 C C . ILE A 1 89 ? 4.176 15.284 -7.205 1.00 69.25 89 ILE A C 1
ATOM 688 O O . ILE A 1 89 ? 4.909 16.167 -7.659 1.00 69.25 89 ILE A O 1
ATOM 692 N N . PHE A 1 90 ? 4.389 13.989 -7.452 1.00 67.62 90 PHE A N 1
ATOM 693 C CA . PHE A 1 90 ? 5.608 13.495 -8.099 1.00 67.62 90 PHE A CA 1
ATOM 694 C C . PHE A 1 90 ? 5.487 13.349 -9.612 1.00 67.62 90 PHE A C 1
ATOM 696 O O . PHE A 1 90 ? 6.495 13.509 -10.297 1.00 67.62 90 PHE A O 1
ATOM 703 N N . ALA A 1 91 ? 4.289 13.087 -10.146 1.00 66.12 91 ALA A N 1
ATOM 704 C CA . ALA A 1 91 ? 4.149 12.837 -11.575 1.00 66.12 91 ALA A CA 1
ATOM 705 C C . ALA A 1 91 ? 4.423 14.088 -12.423 1.00 66.12 91 ALA A C 1
ATOM 707 O O . ALA A 1 91 ? 4.901 13.918 -13.534 1.00 66.12 91 ALA A O 1
ATOM 708 N N . LYS A 1 92 ? 4.180 15.316 -11.919 1.00 58.94 92 LYS A N 1
ATOM 709 C CA . LYS A 1 92 ? 4.401 16.639 -12.573 1.00 58.94 92 LYS A CA 1
ATOM 710 C C . LYS A 1 92 ? 3.912 16.809 -14.027 1.00 58.94 92 LYS A C 1
ATOM 712 O O . LYS A 1 92 ? 3.967 17.920 -14.550 1.00 58.94 92 LYS A O 1
ATOM 717 N N . GLU A 1 93 ? 3.400 15.770 -14.670 1.00 50.53 93 GLU A N 1
ATOM 718 C CA . GLU A 1 93 ? 2.679 15.826 -15.926 1.00 50.53 93 GLU A CA 1
ATOM 719 C C . GLU A 1 93 ? 1.328 16.470 -15.655 1.00 50.53 93 GLU A C 1
ATOM 721 O O . GLU A 1 93 ? 0.662 16.138 -14.672 1.00 50.53 93 GLU A O 1
ATOM 726 N N . SER A 1 94 ? 0.944 17.436 -16.493 1.00 59.47 94 SER A N 1
ATOM 727 C CA . SER A 1 94 ? -0.333 18.135 -16.382 1.00 59.47 94 SER A CA 1
ATOM 728 C C . SER A 1 94 ? -1.450 17.098 -16.249 1.00 59.47 94 SER A C 1
ATOM 730 O O . SER A 1 94 ? -1.701 16.370 -17.214 1.00 59.47 94 SER A O 1
ATOM 732 N N . PRO A 1 95 ? -2.084 16.967 -15.068 1.00 58.78 95 PRO A N 1
ATOM 733 C CA . PRO A 1 95 ? -2.986 15.861 -14.814 1.00 58.78 95 PRO A CA 1
ATOM 734 C C . PRO A 1 95 ? -4.119 15.925 -15.829 1.00 58.78 95 PRO A C 1
ATOM 736 O O . PRO A 1 95 ? -4.860 16.906 -15.904 1.00 58.78 95 PRO A O 1
ATOM 739 N N . THR A 1 96 ? -4.230 14.884 -16.650 1.00 71.44 96 THR A N 1
ATOM 740 C CA . THR A 1 96 ? -5.334 14.743 -17.594 1.00 71.44 96 THR A CA 1
ATOM 741 C C . THR A 1 96 ? -6.644 14.725 -16.804 1.00 71.44 96 THR A C 1
ATOM 743 O O . THR A 1 96 ? -6.670 14.271 -15.657 1.00 71.44 96 THR A O 1
ATOM 746 N N . LEU A 1 97 ? -7.750 15.180 -17.404 1.00 75.19 97 LEU A N 1
ATOM 747 C CA . LEU A 1 97 ? -9.063 15.257 -16.740 1.00 75.19 97 LEU A CA 1
ATOM 748 C C . LEU A 1 97 ? -9.435 13.954 -15.995 1.00 75.19 97 LEU A C 1
ATOM 750 O O . LEU A 1 97 ? -9.999 13.986 -14.904 1.00 75.19 97 LEU A O 1
ATOM 754 N N . PHE A 1 98 ? -9.052 12.806 -16.560 1.00 72.94 98 PHE A N 1
ATOM 755 C CA . PHE A 1 98 ? -9.272 11.477 -15.991 1.00 72.94 98 PHE A CA 1
ATOM 756 C C . PHE A 1 98 ? -8.492 11.204 -14.695 1.00 72.94 98 PHE A C 1
ATOM 758 O O . PHE A 1 98 ? -9.049 10.592 -13.787 1.00 72.94 98 PHE A O 1
ATOM 765 N N . SER A 1 99 ? -7.253 11.689 -14.557 1.00 71.00 99 SER A N 1
ATOM 766 C CA . SER A 1 99 ? -6.470 11.547 -13.318 1.00 71.00 99 SER A CA 1
ATOM 767 C C . SER A 1 99 ? -7.071 12.368 -12.179 1.00 71.00 99 SER A C 1
ATOM 769 O O . SER A 1 99 ? -7.071 11.931 -11.029 1.00 71.00 99 SER A O 1
ATOM 771 N N . LEU A 1 100 ? -7.644 13.532 -12.500 1.00 73.31 100 LEU A N 1
ATOM 772 C CA . LEU A 1 100 ? -8.305 14.397 -11.523 1.00 73.31 100 LEU A CA 1
ATOM 773 C C . LEU A 1 100 ? -9.629 13.790 -11.036 1.00 73.31 100 LEU A C 1
ATOM 775 O O . LEU A 1 100 ? -9.903 13.774 -9.837 1.00 73.31 100 LEU A O 1
ATOM 779 N N . LEU A 1 101 ? -10.421 13.232 -11.958 1.00 79.19 101 LEU A N 1
ATOM 780 C CA . LEU A 1 101 ? -11.658 12.519 -11.633 1.00 79.19 101 LEU A CA 1
ATOM 781 C C . LEU A 1 101 ? -11.384 11.232 -10.845 1.00 79.19 101 LEU A C 1
ATOM 783 O O . LEU A 1 101 ? -12.056 10.974 -9.848 1.00 79.19 101 LEU A O 1
ATOM 787 N N . GLY A 1 102 ? -10.373 10.457 -11.249 1.00 73.31 102 GLY A N 1
ATOM 788 C CA . GLY A 1 102 ? -9.940 9.256 -10.536 1.00 73.31 102 GLY A CA 1
ATOM 789 C C . GLY A 1 102 ? -9.454 9.570 -9.120 1.00 73.31 102 GLY A C 1
ATOM 790 O O . GLY A 1 102 ? -9.930 8.966 -8.161 1.00 73.31 102 GLY A O 1
ATOM 791 N N . GLY A 1 103 ? -8.579 10.571 -8.968 1.00 74.12 103 GLY A N 1
ATOM 792 C CA . GLY A 1 103 ? -8.115 11.039 -7.660 1.00 74.12 103 GLY A CA 1
ATOM 793 C C . GLY A 1 103 ? -9.260 11.545 -6.778 1.00 74.12 103 GLY A C 1
ATOM 794 O O . GLY A 1 103 ? -9.359 11.155 -5.615 1.00 74.12 103 GLY A O 1
ATOM 795 N N . GLY A 1 104 ? -10.177 12.337 -7.343 1.00 80.62 104 GLY A N 1
ATOM 796 C CA . GLY A 1 104 ? -11.365 12.827 -6.643 1.00 80.62 104 GLY A CA 1
ATOM 797 C C . GLY A 1 104 ? -12.288 11.706 -6.159 1.00 80.62 104 GLY A C 1
ATOM 798 O O . GLY A 1 104 ? -12.729 11.737 -5.011 1.00 80.62 104 GLY A O 1
ATOM 799 N N . LEU A 1 105 ? -12.535 10.686 -6.989 1.00 82.06 105 LEU A N 1
ATOM 800 C CA . LEU A 1 105 ? -13.363 9.529 -6.633 1.00 82.06 105 LEU A CA 1
ATOM 801 C C . LEU A 1 105 ? -12.743 8.706 -5.494 1.00 82.06 105 LEU A C 1
ATOM 803 O O . LEU A 1 105 ? -13.459 8.282 -4.582 1.00 82.06 105 LEU A O 1
ATOM 807 N N . VAL A 1 106 ? -11.423 8.494 -5.529 1.00 76.94 106 VAL A N 1
ATOM 808 C CA . VAL A 1 106 ? -10.702 7.777 -4.466 1.00 76.94 106 VAL A CA 1
ATOM 809 C C . VAL A 1 106 ? -10.768 8.558 -3.156 1.00 76.94 106 VAL A C 1
ATOM 811 O O . VAL A 1 106 ? -11.153 7.984 -2.136 1.00 76.94 106 VAL A O 1
ATOM 814 N N . LEU A 1 107 ? -10.489 9.866 -3.181 1.00 78.38 107 LEU A N 1
ATOM 815 C CA . LEU A 1 107 ? -10.585 10.719 -1.994 1.00 78.38 107 LEU A CA 1
ATOM 816 C C . LEU A 1 107 ? -12.001 10.699 -1.402 1.00 78.38 107 LEU A C 1
ATOM 818 O O . LEU A 1 107 ? -12.154 10.420 -0.215 1.00 78.38 107 LEU A O 1
ATOM 822 N N . LEU A 1 108 ? -13.036 10.888 -2.230 1.00 83.81 108 LEU A N 1
ATOM 823 C CA . LEU A 1 108 ? -14.438 10.800 -1.806 1.00 83.81 108 LEU A CA 1
ATOM 824 C C . LEU A 1 108 ? -14.754 9.454 -1.148 1.00 83.81 108 LEU A C 1
ATOM 826 O O . LEU A 1 108 ? -15.314 9.416 -0.053 1.00 83.81 108 LEU A O 1
ATOM 830 N N . SER A 1 109 ? -14.365 8.354 -1.791 1.00 79.94 109 SER A N 1
ATOM 831 C CA . SER A 1 109 ? -14.633 7.002 -1.296 1.00 79.94 109 SER A CA 1
ATOM 832 C C . SER A 1 109 ? -13.978 6.754 0.063 1.00 79.94 109 SER A C 1
ATOM 834 O O . SER A 1 109 ? -14.620 6.212 0.969 1.00 79.94 109 SER A O 1
ATOM 836 N N . VAL A 1 110 ? -12.724 7.183 0.244 1.00 70.19 110 VAL A N 1
ATOM 837 C CA . VAL A 1 110 ? -12.022 7.002 1.520 1.00 70.19 110 VAL A CA 1
ATOM 838 C C . VAL A 1 110 ? -12.583 7.924 2.602 1.00 70.19 110 VAL A C 1
ATOM 840 O O . VAL A 1 110 ? -12.798 7.462 3.723 1.00 70.19 110 VAL A O 1
ATOM 843 N N . THR A 1 111 ? -12.907 9.181 2.284 1.00 79.00 111 THR A N 1
ATOM 844 C CA . THR A 1 111 ? -13.549 10.103 3.231 1.00 79.00 111 THR A CA 1
ATOM 845 C C . THR A 1 111 ? -14.902 9.566 3.701 1.00 79.00 111 THR A C 1
ATOM 847 O O . THR A 1 111 ? -15.144 9.499 4.907 1.00 79.00 111 THR A O 1
ATOM 850 N N . VAL A 1 112 ? -15.764 9.109 2.784 1.00 84.00 112 VAL A N 1
ATOM 851 C CA . VAL A 1 112 ? -17.068 8.518 3.135 1.00 84.00 112 VAL A CA 1
ATOM 852 C C . VAL A 1 112 ? -16.885 7.279 4.009 1.00 84.00 112 VAL A C 1
ATOM 854 O O . VAL A 1 112 ? -17.526 7.161 5.056 1.00 84.00 112 VAL A O 1
ATOM 857 N N . ARG A 1 113 ? -15.967 6.378 3.640 1.00 76.75 113 ARG A N 1
ATOM 858 C CA . ARG A 1 113 ? -15.655 5.190 4.443 1.00 76.75 113 ARG A CA 1
ATOM 859 C C . ARG A 1 113 ? -15.144 5.560 5.840 1.00 76.75 113 ARG A C 1
ATOM 861 O O . ARG A 1 113 ? -15.555 4.930 6.813 1.00 76.75 113 ARG A O 1
ATOM 868 N N . GLY A 1 114 ? -14.288 6.576 5.946 1.00 74.69 114 GLY A N 1
ATOM 869 C CA . GLY A 1 114 ? -13.773 7.091 7.215 1.00 74.69 114 GLY A CA 1
ATOM 870 C C . GLY A 1 114 ? -14.884 7.626 8.120 1.00 74.69 114 GLY A C 1
ATOM 871 O O . GLY A 1 114 ? -14.939 7.273 9.297 1.00 74.69 114 GLY A O 1
ATOM 872 N N . ILE A 1 115 ? -15.830 8.389 7.563 1.00 79.50 115 ILE A N 1
ATOM 873 C CA . ILE A 1 115 ? -16.996 8.905 8.299 1.00 79.50 115 ILE A CA 1
ATOM 874 C C . ILE A 1 115 ? -17.892 7.759 8.790 1.00 79.50 115 ILE A C 1
ATOM 876 O O . ILE A 1 115 ? -18.316 7.761 9.948 1.00 79.50 115 ILE A O 1
ATOM 880 N N . ILE A 1 116 ? -18.165 6.763 7.940 1.00 80.31 116 ILE A N 1
ATOM 881 C CA . ILE A 1 116 ? -18.975 5.591 8.309 1.00 80.31 116 ILE A CA 1
ATOM 882 C C . ILE A 1 116 ? -18.301 4.805 9.442 1.00 80.31 116 ILE A C 1
ATOM 884 O O . ILE A 1 116 ? -18.965 4.415 10.403 1.00 80.31 116 ILE A O 1
ATOM 888 N N . MET A 1 117 ? -16.985 4.598 9.356 1.00 69.94 117 MET A N 1
ATOM 889 C CA . MET A 1 117 ? -16.229 3.871 10.376 1.00 69.94 117 MET A CA 1
ATOM 890 C C . MET A 1 117 ? -16.172 4.639 11.703 1.00 69.94 117 MET A C 1
ATOM 892 O O . MET A 1 117 ? -16.367 4.035 12.756 1.00 69.94 117 MET A O 1
ATOM 896 N N . SER A 1 118 ? -15.981 5.962 11.654 1.00 67.62 118 SER A N 1
ATOM 897 C CA . SER A 1 118 ? -15.996 6.831 12.837 1.00 67.62 118 SER A CA 1
ATOM 898 C C . SER A 1 118 ? -17.339 6.751 13.569 1.00 67.62 118 SER A C 1
ATOM 900 O O . SER A 1 118 ? -17.369 6.443 14.757 1.00 67.62 118 SER A O 1
ATOM 902 N N . LYS A 1 119 ? -18.462 6.858 12.840 1.00 68.88 119 LYS A N 1
ATOM 903 C CA . LYS A 1 119 ? -19.806 6.682 13.419 1.00 68.88 119 LYS A CA 1
ATOM 904 C C . LYS A 1 119 ? -20.010 5.306 14.057 1.00 68.88 119 LYS A C 1
ATOM 906 O O . LYS A 1 119 ? -20.699 5.199 15.068 1.00 68.88 119 LYS A O 1
ATOM 911 N N . LYS A 1 120 ? -19.425 4.255 13.476 1.00 61.53 120 LYS A N 1
ATOM 912 C CA . LYS A 1 120 ? -19.533 2.887 13.998 1.00 61.53 120 LYS A CA 1
ATOM 913 C C . LYS A 1 120 ? -18.725 2.694 15.284 1.00 61.53 120 LYS A C 1
ATOM 915 O O . LYS A 1 120 ? -19.185 1.993 16.175 1.00 61.53 120 LYS A O 1
ATOM 920 N N . LEU A 1 121 ? -17.566 3.342 15.401 1.00 58.56 121 LEU A N 1
ATOM 921 C CA . LEU A 1 121 ? -16.759 3.348 16.626 1.00 58.56 121 LEU A CA 1
ATOM 922 C C . LEU A 1 121 ? -17.463 4.111 17.759 1.00 58.56 121 LEU A C 1
ATOM 924 O O . LEU A 1 121 ? -17.489 3.621 18.882 1.00 58.56 121 LEU A O 1
ATOM 928 N N . THR A 1 122 ? -18.134 5.229 17.460 1.00 56.03 122 THR A N 1
ATOM 929 C CA . THR A 1 122 ? -18.921 5.977 18.460 1.00 56.03 122 THR A CA 1
ATOM 930 C C . THR A 1 122 ? -20.129 5.185 18.989 1.00 56.03 122 THR A C 1
ATOM 932 O O . THR A 1 122 ? -20.528 5.372 20.134 1.00 56.03 122 THR A O 1
ATOM 935 N N . GLN A 1 123 ? -20.706 4.277 18.191 1.00 55.62 123 GLN A N 1
ATOM 936 C CA . GLN A 1 123 ? -21.797 3.400 18.645 1.00 55.62 123 GLN A CA 1
ATOM 937 C C . GLN A 1 123 ? -21.334 2.220 19.509 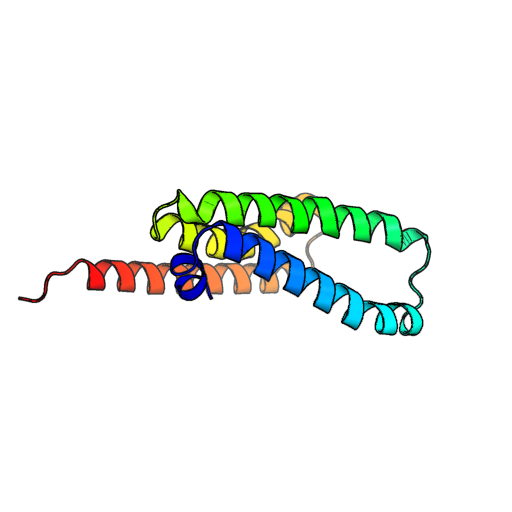1.00 55.62 123 GLN A C 1
ATOM 939 O O . GLN A 1 123 ? -22.121 1.728 20.308 1.00 55.62 123 GLN A O 1
ATOM 944 N N . ILE A 1 124 ? -20.087 1.762 19.364 1.00 55.75 124 ILE A N 1
ATOM 945 C CA . ILE A 1 124 ? -19.534 0.666 20.179 1.00 55.75 124 ILE A CA 1
ATOM 946 C C . ILE A 1 124 ? -19.184 1.158 21.595 1.00 55.75 124 ILE A C 1
ATOM 948 O O . ILE A 1 124 ? -19.327 0.400 22.547 1.00 55.75 124 ILE A O 1
ATOM 952 N N . ASP A 1 125 ? -18.796 2.429 21.738 1.00 53.31 125 ASP A N 1
ATOM 953 C CA . ASP A 1 125 ? -18.480 3.072 23.027 1.00 53.31 125 ASP A CA 1
ATOM 954 C C . ASP A 1 125 ? -19.719 3.596 23.781 1.00 53.31 125 ASP A C 1
ATOM 956 O O . ASP A 1 125 ? -19.608 4.189 24.853 1.00 53.31 125 ASP A O 1
ATOM 960 N N . SER A 1 126 ? -20.919 3.390 23.229 1.00 46.12 126 SER A N 1
ATOM 961 C CA . SER A 1 126 ? -22.177 3.671 23.922 1.00 46.12 126 SER A CA 1
ATOM 962 C C . SER A 1 126 ? -22.548 2.437 24.757 1.00 46.12 126 SER A C 1
ATOM 964 O O . SER A 1 126 ? -22.944 1.428 24.168 1.00 46.12 126 SER A O 1
ATOM 966 N N . PRO A 1 127 ? -22.411 2.459 26.099 1.00 44.88 127 PRO A N 1
ATOM 967 C CA . PRO A 1 127 ? -22.774 1.318 26.922 1.00 44.88 127 PRO A CA 1
ATOM 968 C C . PRO A 1 127 ? -24.276 1.089 26.764 1.00 44.88 127 PRO A C 1
ATOM 970 O O . PRO A 1 127 ? -25.072 2.022 26.875 1.00 44.88 127 PRO A O 1
ATOM 973 N N . SER A 1 128 ? -24.644 -0.152 26.456 1.00 46.19 128 SER A N 1
ATOM 974 C CA . SER A 1 128 ? -26.023 -0.626 26.494 1.00 46.19 128 SER A CA 1
ATOM 975 C C . SER A 1 128 ? -26.651 -0.238 27.835 1.00 46.19 128 SER A C 1
ATOM 977 O O . SER A 1 128 ? -26.253 -0.785 28.867 1.00 46.19 128 SER A O 1
ATOM 979 N N . LEU A 1 129 ? -27.576 0.726 27.805 1.00 44.22 129 LEU A N 1
ATOM 980 C CA . LEU A 1 129 ? -28.562 0.937 28.865 1.00 44.22 129 LEU A CA 1
ATOM 981 C C . LEU A 1 129 ? -29.480 -0.283 28.969 1.00 44.22 129 LEU A C 1
ATOM 983 O O . LEU A 1 129 ? -29.816 -0.849 27.901 1.00 44.22 129 LEU A O 1
#

Sequence (129 aa):
MILLFQQQKGNSLVEITLLGNVITAIVGIPFYFISSPGMESVLPLFILGVFQLGIPYLLYVLAIPNVTAIDAVLIPVLEPLLNPLWVFIFAKESPTLFSLLGGGLVLLSVTVRGIIMSKKLTQIDSPSL

InterPro domains:
  IPR000620 EamA domain [PF00892] (12-111)
  IPR037185 Multidrug transporter EmrE superfamily [SSF103481] (30-112)

Foldseek 3Di:
DLVVLQVDDLVVNVVVVVVVVVVVCVVCVVVCVVVVDPPVVVVVCVCCVCVVPNPVVVVLSVCSNVDDPVVNVVVVLVVLLVVLVCCVVPVPPPDDPVSVVVNVVSVVVSVVVVVVVVVVVVVVPPPDD

Radius of gyration: 19.19 Å; chains: 1; bounding box: 45×38×50 Å

pLDDT: mean 70.24, std 10.84, range [44.22, 88.06]

Organism: NCBI:txid1076179